Protein AF-A0A7C9KIZ2-F1 (afdb_monomer_lite)

Sequence (95 aa):
MSSETTQSSEGAKPTELSAKRAAQHVQPAAVALQRAWLSTAVSLAGAIKAGRPVKPETFQELHRLREQFEEMERARLALQNLDTAERKRRSSAKS

Radius of gyration: 22.91 Å; chains: 1; bounding box: 35×65×60 Å

Foldseek 3Di:
DDDDDPPPPPDDDPPPDQLVRVLVVLVVVLVVLVVVLVVLVVVVVVCVVVVHDDDPVSVVVSVVSVVVSVVSVVSSVVSVVRNVVVVVVVVVVVD

pLDDT: mean 82.51, std 18.29, range [37.06, 97.81]

Secondary structure (DSSP, 8-state):
------------------HHHHHHHHHHHHHHHHHHHHHHHHHHHHHHHTT----HHHHHHHHHHHHHHHHHHHHHHHHHHHHHHHHHHHHHTT-

Structure (mmCIF, N/CA/C/O backbone):
data_AF-A0A7C9KIZ2-F1
#
_entry.id   AF-A0A7C9KIZ2-F1
#
loop_
_atom_site.group_PDB
_atom_site.id
_atom_site.type_symbol
_atom_site.label_atom_id
_atom_site.label_alt_id
_atom_site.label_comp_id
_atom_site.label_asym_id
_atom_site.label_entity_id
_atom_site.label_seq_id
_atom_site.pdbx_PDB_ins_code
_atom_site.Cartn_x
_atom_site.Cartn_y
_atom_site.Cartn_z
_atom_site.occupancy
_atom_site.B_iso_or_equiv
_atom_site.auth_seq_id
_atom_site.auth_comp_id
_atom_site.auth_asym_id
_atom_site.auth_atom_id
_atom_site.pdbx_PDB_model_num
ATOM 1 N N . MET A 1 1 ? 15.381 -56.278 -13.765 1.00 43.84 1 MET A N 1
ATOM 2 C CA . MET A 1 1 ? 15.621 -55.264 -14.810 1.00 43.84 1 MET A CA 1
ATOM 3 C C . MET A 1 1 ? 14.815 -54.041 -14.425 1.00 43.84 1 MET A C 1
ATOM 5 O O . MET A 1 1 ? 13.596 -54.090 -14.490 1.00 43.84 1 MET A O 1
ATOM 9 N N . SER A 1 2 ? 15.494 -53.035 -13.880 1.00 43.06 2 SER A N 1
ATOM 10 C CA . SER A 1 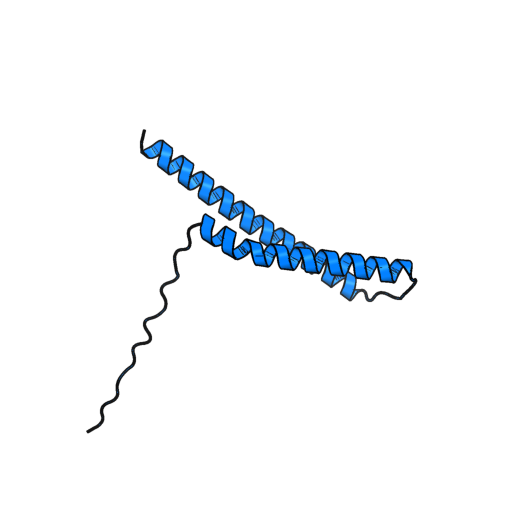2 ? 14.900 -51.808 -13.345 1.00 43.06 2 SER A CA 1
ATOM 11 C C . SER A 1 2 ? 14.868 -50.752 -14.444 1.00 43.06 2 SER A C 1
ATOM 13 O O . SER A 1 2 ? 15.904 -50.471 -15.041 1.00 43.06 2 SER A O 1
ATOM 15 N N . SER A 1 3 ? 13.701 -50.171 -14.708 1.00 48.62 3 SER A N 1
ATOM 16 C CA . SER A 1 3 ? 13.565 -48.989 -15.561 1.00 48.62 3 SER A CA 1
ATOM 17 C C . SER A 1 3 ? 13.242 -47.799 -14.670 1.00 48.62 3 SER A C 1
ATOM 19 O O . SER A 1 3 ? 12.085 -47.515 -14.373 1.00 48.62 3 SER A O 1
ATOM 21 N N . GLU A 1 4 ? 14.295 -47.136 -14.207 1.00 43.97 4 GLU A N 1
ATOM 22 C CA . GLU A 1 4 ? 14.221 -45.843 -13.537 1.00 43.97 4 GLU A CA 1
ATOM 23 C C . GLU A 1 4 ? 14.055 -44.777 -14.631 1.00 43.97 4 GLU A C 1
ATOM 25 O O . GLU A 1 4 ? 14.963 -44.527 -15.422 1.00 43.97 4 GLU A O 1
ATOM 30 N N . THR A 1 5 ? 12.848 -44.220 -14.757 1.00 52.06 5 THR A N 1
ATOM 31 C CA . THR A 1 5 ? 12.588 -43.082 -15.647 1.00 52.06 5 THR A CA 1
ATOM 32 C C . THR A 1 5 ? 12.915 -41.814 -14.876 1.00 52.06 5 THR A C 1
ATOM 34 O O . THR A 1 5 ? 12.111 -41.330 -14.082 1.00 52.06 5 THR A O 1
ATOM 37 N N . THR A 1 6 ? 14.112 -41.282 -15.101 1.00 45.62 6 THR A N 1
ATOM 38 C CA . THR A 1 6 ? 14.516 -39.961 -14.622 1.00 45.62 6 THR A CA 1
ATOM 39 C C . THR A 1 6 ? 13.682 -38.904 -15.341 1.00 45.62 6 THR A C 1
ATOM 41 O O . THR A 1 6 ? 13.946 -38.540 -16.486 1.00 45.62 6 THR A O 1
ATOM 44 N N . GLN A 1 7 ? 12.636 -38.424 -14.674 1.00 47.56 7 GLN A N 1
ATOM 45 C CA . GLN A 1 7 ? 11.854 -37.279 -15.113 1.00 47.56 7 GLN A CA 1
ATOM 46 C C . GLN A 1 7 ? 12.684 -36.015 -14.844 1.00 47.56 7 GLN A C 1
ATOM 48 O O . GLN A 1 7 ? 12.702 -35.483 -13.736 1.00 47.56 7 GLN A O 1
ATOM 53 N N . SER A 1 8 ? 13.429 -35.571 -15.859 1.00 43.59 8 SER A N 1
ATOM 54 C CA . SER A 1 8 ? 14.128 -34.285 -15.858 1.00 43.59 8 SER A CA 1
ATOM 55 C C . SER A 1 8 ? 13.121 -33.155 -15.647 1.00 43.59 8 SER A C 1
ATOM 57 O O . SER A 1 8 ? 12.403 -32.761 -16.562 1.00 43.59 8 SER A O 1
ATOM 59 N N . SER A 1 9 ? 13.072 -32.635 -14.422 1.00 42.97 9 SER A N 1
ATOM 60 C CA . SER A 1 9 ? 12.487 -31.336 -14.099 1.00 42.97 9 SER A CA 1
ATOM 61 C C . SER A 1 9 ? 13.317 -30.259 -14.799 1.00 42.97 9 SER A C 1
ATOM 63 O O . SER A 1 9 ? 14.295 -29.750 -14.249 1.00 42.97 9 SER A O 1
ATOM 65 N N . GLU A 1 10 ? 12.945 -29.944 -16.035 1.00 44.28 10 GLU A N 1
ATOM 66 C CA . GLU A 1 10 ? 13.463 -28.814 -16.795 1.00 44.28 10 GLU A CA 1
ATOM 67 C C . GLU A 1 10 ? 13.185 -27.530 -15.998 1.00 44.28 10 GLU A C 1
ATOM 69 O O . GLU A 1 10 ? 12.042 -27.104 -15.827 1.00 44.28 10 GLU A O 1
ATOM 74 N N . GLY A 1 11 ? 14.247 -26.970 -15.414 1.00 37.06 11 GLY A N 1
ATOM 75 C CA . GLY A 1 11 ? 14.185 -25.763 -14.605 1.00 37.06 11 GLY A CA 1
ATOM 76 C C . GLY A 1 11 ? 13.539 -24.631 -15.395 1.00 37.06 11 GLY A C 1
ATOM 77 O O . GLY A 1 11 ? 14.014 -24.264 -16.472 1.00 37.06 11 GLY A O 1
ATOM 78 N N . ALA A 1 12 ? 12.454 -24.078 -14.854 1.00 42.09 12 ALA A N 1
ATOM 79 C CA . ALA A 1 12 ? 11.801 -22.900 -15.397 1.00 42.09 12 ALA A CA 1
ATOM 80 C C . ALA A 1 12 ? 12.839 -21.778 -15.545 1.00 42.09 12 ALA A C 1
ATOM 82 O O . ALA A 1 12 ? 13.300 -21.201 -14.559 1.00 42.09 12 ALA A O 1
ATOM 83 N N . LYS A 1 13 ? 13.236 -21.482 -16.787 1.00 45.34 13 LYS A N 1
ATOM 84 C CA . LYS A 1 13 ? 14.074 -20.319 -17.085 1.00 45.34 13 LYS A CA 1
ATOM 85 C C . LYS A 1 13 ? 13.333 -19.072 -16.583 1.00 45.34 13 LYS A C 1
ATOM 87 O O . LYS A 1 13 ? 12.127 -18.969 -16.833 1.00 45.34 13 LYS A O 1
ATOM 92 N N . PRO A 1 14 ? 14.004 -18.133 -15.889 1.00 50.28 14 PRO A N 1
ATOM 93 C CA . PRO A 1 14 ? 13.371 -16.889 -15.478 1.00 50.28 14 PRO A CA 1
ATOM 94 C C . PRO A 1 14 ? 12.797 -16.222 -16.725 1.00 50.28 14 PRO A C 1
ATOM 96 O O . PRO A 1 14 ? 13.513 -15.934 -17.682 1.00 50.28 14 PRO A O 1
ATOM 99 N N . THR A 1 15 ? 11.475 -16.067 -16.757 1.00 58.34 15 THR A N 1
ATOM 100 C CA . THR A 1 15 ? 10.806 -15.403 -17.871 1.00 58.34 15 THR A CA 1
ATOM 101 C C . THR A 1 15 ? 11.265 -13.951 -17.856 1.00 58.34 15 THR A C 1
ATOM 103 O O . THR A 1 15 ? 10.900 -13.210 -16.944 1.00 58.34 15 THR A O 1
ATOM 106 N N . GLU A 1 16 ? 12.082 -13.546 -18.831 1.00 56.31 16 GLU A N 1
ATOM 107 C CA . GLU A 1 16 ? 12.411 -12.139 -19.057 1.00 56.31 16 GLU A CA 1
ATOM 108 C C . GLU A 1 16 ? 11.111 -11.387 -19.371 1.00 56.31 16 GLU A C 1
ATOM 110 O O . GLU A 1 16 ? 10.599 -11.368 -20.493 1.00 56.31 16 GLU A O 1
ATOM 115 N N . LEU A 1 17 ? 10.507 -10.815 -18.332 1.00 63.78 17 LEU A N 1
ATOM 116 C CA . LEU A 1 17 ? 9.347 -9.954 -18.459 1.00 63.78 17 LEU A CA 1
ATOM 117 C C . LEU A 1 17 ? 9.840 -8.582 -18.907 1.00 63.78 17 LEU A C 1
ATOM 119 O O . LEU A 1 17 ? 10.657 -7.957 -18.234 1.00 63.78 17 LEU A O 1
ATOM 123 N N . SER A 1 18 ? 9.307 -8.081 -20.022 1.00 77.12 18 SER A N 1
ATOM 124 C CA . SER A 1 18 ? 9.534 -6.686 -20.400 1.00 77.12 18 SER A CA 1
ATOM 125 C C . SER A 1 18 ? 9.064 -5.752 -19.283 1.00 77.12 18 SER A C 1
ATOM 127 O O . SER A 1 18 ? 8.088 -6.054 -18.586 1.00 77.12 18 SER A O 1
ATOM 129 N N . ALA A 1 19 ? 9.703 -4.588 -19.142 1.00 76.81 19 ALA A N 1
ATOM 130 C CA . ALA A 1 19 ? 9.383 -3.633 -18.079 1.00 76.81 19 ALA A CA 1
ATOM 131 C C . ALA A 1 19 ? 7.883 -3.265 -18.050 1.00 76.81 19 ALA A C 1
ATOM 133 O O . ALA A 1 19 ? 7.271 -3.172 -16.986 1.00 76.81 19 ALA A O 1
ATOM 134 N N . LYS A 1 20 ? 7.238 -3.190 -19.224 1.00 78.06 20 LYS A N 1
ATOM 135 C CA . LYS A 1 20 ? 5.784 -3.009 -19.346 1.00 78.06 20 LYS A CA 1
ATOM 136 C C . LYS A 1 20 ? 4.974 -4.149 -18.720 1.00 78.06 20 LYS A C 1
ATOM 138 O O . LYS A 1 20 ? 4.002 -3.877 -18.019 1.00 78.06 20 LYS A O 1
ATOM 143 N N . ARG A 1 21 ? 5.329 -5.411 -18.987 1.00 80.50 21 ARG A N 1
ATOM 144 C CA . ARG A 1 21 ? 4.624 -6.570 -18.413 1.00 80.50 21 ARG A CA 1
ATOM 145 C C . ARG A 1 21 ? 4.862 -6.655 -16.909 1.00 80.50 21 ARG A C 1
ATOM 147 O O . ARG A 1 21 ? 3.911 -6.863 -16.166 1.00 80.50 21 ARG A O 1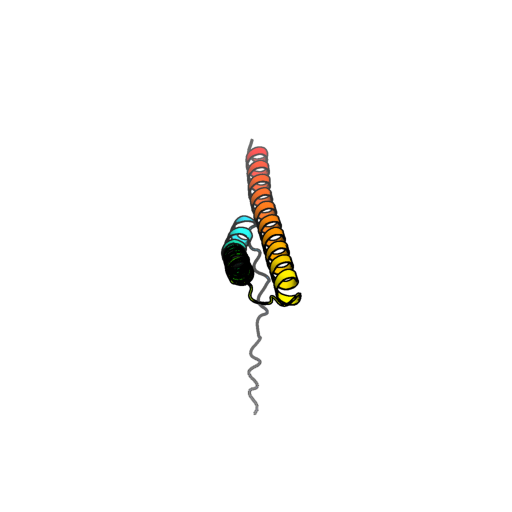
ATOM 154 N N . ALA A 1 22 ? 6.086 -6.400 -16.452 1.00 83.31 22 ALA A N 1
ATOM 155 C CA . ALA A 1 22 ? 6.393 -6.326 -15.027 1.00 83.31 22 ALA A CA 1
ATOM 156 C C . ALA A 1 22 ? 5.527 -5.267 -14.311 1.00 83.31 22 ALA A C 1
ATOM 158 O O . ALA A 1 22 ? 4.894 -5.575 -13.304 1.00 83.31 22 ALA A O 1
ATOM 159 N N . ALA A 1 23 ? 5.383 -4.061 -14.879 1.00 80.62 23 ALA A N 1
ATOM 160 C CA . ALA A 1 23 ? 4.516 -3.020 -14.316 1.00 80.62 23 ALA A CA 1
ATOM 161 C C . ALA A 1 23 ? 3.037 -3.450 -14.237 1.00 80.62 23 ALA A C 1
ATOM 163 O O . ALA A 1 23 ? 2.341 -3.116 -13.277 1.00 80.62 23 ALA A O 1
ATOM 164 N N . GLN A 1 24 ? 2.554 -4.213 -15.224 1.00 87.19 24 GLN A N 1
ATOM 165 C CA . GLN A 1 24 ? 1.190 -4.753 -15.231 1.00 87.19 24 GLN A CA 1
ATOM 166 C C . GLN A 1 24 ? 0.970 -5.816 -14.150 1.00 87.19 24 GLN A C 1
ATOM 168 O O . GLN A 1 24 ? -0.114 -5.865 -13.578 1.00 87.19 24 GLN A O 1
ATOM 173 N N . HIS A 1 25 ? 1.978 -6.632 -13.835 1.00 87.00 25 HIS A N 1
ATOM 174 C CA . HIS A 1 25 ? 1.894 -7.623 -12.756 1.00 87.00 25 HIS A CA 1
ATOM 175 C C . HIS A 1 25 ? 1.953 -6.994 -11.359 1.00 87.00 25 HIS A C 1
ATOM 177 O O . HIS A 1 25 ? 1.379 -7.534 -10.417 1.00 87.00 25 HIS A O 1
ATOM 183 N N . VAL A 1 26 ? 2.605 -5.839 -11.231 1.00 88.56 26 VAL A N 1
ATOM 184 C CA . VAL A 1 26 ? 2.718 -5.089 -9.973 1.00 88.56 26 VAL A CA 1
ATOM 185 C C . VAL A 1 26 ? 1.439 -4.300 -9.649 1.00 88.56 26 VAL A C 1
ATOM 187 O O . VAL A 1 26 ? 1.074 -4.147 -8.482 1.00 88.56 26 VAL A O 1
ATOM 190 N N . GLN A 1 27 ? 0.711 -3.836 -10.670 1.00 89.62 27 GLN A N 1
ATOM 191 C CA . GLN A 1 27 ? -0.474 -2.986 -10.501 1.00 89.62 27 GLN A CA 1
ATOM 192 C C . GLN A 1 27 ? -1.566 -3.582 -9.582 1.00 89.62 27 GLN A C 1
ATOM 194 O O . GLN A 1 27 ? -2.059 -2.842 -8.727 1.00 89.62 27 GLN A O 1
ATOM 199 N N . PRO A 1 28 ? -1.966 -4.868 -9.689 1.00 93.19 28 PRO A N 1
ATOM 200 C CA . PRO A 1 28 ? -2.986 -5.436 -8.807 1.00 93.19 28 PRO A CA 1
ATOM 201 C C . PRO A 1 28 ? -2.564 -5.436 -7.336 1.00 93.19 28 PRO A C 1
ATOM 203 O O . PRO A 1 28 ? -3.385 -5.148 -6.466 1.00 93.19 28 PRO A O 1
ATOM 206 N N . ALA A 1 29 ? -1.284 -5.706 -7.059 1.00 90.44 29 ALA A N 1
ATOM 207 C CA . ALA A 1 29 ? -0.742 -5.691 -5.704 1.00 90.44 29 ALA A CA 1
ATOM 208 C C . ALA A 1 29 ? -0.744 -4.272 -5.117 1.00 90.44 29 ALA A C 1
ATOM 210 O O . ALA A 1 29 ? -1.187 -4.081 -3.985 1.00 90.44 29 ALA A O 1
ATOM 211 N N . ALA A 1 30 ? -0.343 -3.266 -5.904 1.00 92.38 30 ALA A N 1
ATOM 212 C CA . ALA A 1 30 ? -0.407 -1.863 -5.493 1.00 92.38 30 ALA A CA 1
ATOM 213 C C . ALA A 1 30 ? -1.847 -1.430 -5.156 1.00 92.38 30 ALA A C 1
ATOM 215 O O . ALA A 1 30 ? -2.092 -0.825 -4.115 1.00 92.38 30 ALA A O 1
ATOM 216 N N . VAL A 1 31 ? -2.827 -1.816 -5.984 1.00 94.00 31 VAL A N 1
ATOM 217 C CA . VAL A 1 31 ? -4.251 -1.519 -5.738 1.00 94.00 31 VAL A CA 1
ATOM 218 C C . VAL A 1 31 ? -4.767 -2.218 -4.479 1.00 94.00 31 VAL A C 1
ATOM 220 O O . VAL A 1 31 ? -5.532 -1.624 -3.717 1.00 94.00 31 VAL A O 1
ATOM 223 N N . ALA A 1 32 ? -4.363 -3.466 -4.233 1.00 95.38 32 ALA A N 1
ATOM 224 C CA . ALA A 1 32 ? -4.743 -4.190 -3.022 1.00 95.38 32 ALA A CA 1
ATOM 225 C C . ALA A 1 32 ? -4.194 -3.505 -1.758 1.00 95.38 32 ALA A C 1
ATOM 227 O O . ALA A 1 32 ? -4.950 -3.282 -0.811 1.00 95.38 32 ALA A O 1
ATOM 228 N N . LEU A 1 33 ? -2.919 -3.100 -1.774 1.00 95.94 33 LEU A N 1
ATOM 229 C CA . LEU A 1 33 ? -2.283 -2.366 -0.675 1.00 95.94 33 LEU A CA 1
ATOM 230 C C . LEU A 1 33 ? -2.951 -1.010 -0.433 1.00 95.94 33 LEU A C 1
ATOM 232 O O . LEU A 1 33 ? -3.246 -0.671 0.710 1.00 95.94 33 LEU A O 1
ATOM 236 N N . GLN A 1 34 ? -3.280 -0.271 -1.496 1.00 96.56 34 GLN A N 1
ATOM 237 C CA . GLN A 1 34 ? -4.001 0.997 -1.391 1.00 96.56 34 GLN A CA 1
ATOM 238 C C . GLN A 1 34 ? -5.371 0.821 -0.722 1.00 96.56 34 GLN A C 1
ATOM 240 O O . GLN A 1 34 ? -5.741 1.590 0.164 1.00 96.56 34 GLN A O 1
ATOM 245 N N . ARG A 1 35 ? -6.135 -0.200 -1.129 1.00 96.94 35 ARG A N 1
ATOM 246 C CA . ARG A 1 35 ? -7.451 -0.491 -0.542 1.00 96.94 35 ARG A CA 1
ATOM 247 C C . ARG A 1 35 ? -7.338 -0.886 0.926 1.00 96.94 35 ARG A C 1
ATOM 249 O O . ARG A 1 35 ? -8.122 -0.393 1.733 1.00 96.94 35 ARG A O 1
ATOM 256 N N . ALA A 1 36 ? -6.370 -1.736 1.268 1.00 96.06 36 ALA A N 1
ATOM 257 C CA . ALA A 1 36 ? -6.113 -2.132 2.648 1.00 96.06 36 ALA A CA 1
ATOM 258 C C . ALA A 1 36 ? -5.753 -0.913 3.507 1.00 96.06 36 ALA A C 1
ATOM 260 O O . ALA A 1 36 ? -6.380 -0.683 4.538 1.00 96.06 36 ALA A O 1
ATOM 261 N N . TRP A 1 37 ? -4.827 -0.078 3.031 1.00 97.06 37 TRP A N 1
ATOM 262 C CA . TRP A 1 37 ? -4.428 1.157 3.701 1.00 97.06 37 TRP A CA 1
ATOM 263 C C . TRP A 1 37 ? -5.623 2.084 3.973 1.00 97.06 37 TRP A C 1
ATOM 265 O O . TRP A 1 37 ? -5.840 2.496 5.114 1.00 97.06 37 TRP A O 1
ATOM 275 N N . LEU A 1 38 ? -6.446 2.363 2.955 1.00 96.88 38 LEU A N 1
ATOM 276 C CA . LEU A 1 38 ? -7.626 3.223 3.096 1.00 96.88 38 LEU A CA 1
ATOM 277 C C . LEU A 1 38 ? -8.682 2.621 4.032 1.00 96.88 38 LEU A C 1
ATOM 279 O O . LEU A 1 38 ? -9.251 3.335 4.856 1.00 96.88 38 LEU A O 1
ATOM 283 N N . SER A 1 39 ? -8.926 1.313 3.944 1.00 96.56 39 SER A N 1
ATOM 284 C CA . SER A 1 39 ? -9.866 0.613 4.825 1.00 96.56 39 SER A CA 1
ATOM 285 C C . SER A 1 39 ? -9.437 0.703 6.292 1.00 96.56 39 SER A C 1
ATOM 287 O O . SER A 1 39 ? -10.256 1.004 7.167 1.00 96.56 39 SER A O 1
ATOM 289 N N . THR A 1 40 ? -8.146 0.502 6.569 1.00 95.94 40 THR A N 1
ATOM 290 C CA . THR A 1 40 ? -7.579 0.647 7.915 1.00 95.94 40 THR A CA 1
ATOM 291 C C . THR A 1 40 ? -7.686 2.092 8.402 1.00 95.94 40 THR A C 1
ATOM 293 O O . THR A 1 40 ? -8.109 2.316 9.536 1.00 95.94 40 THR A O 1
ATOM 296 N N . ALA A 1 41 ? -7.408 3.083 7.546 1.00 96.19 41 ALA A N 1
ATOM 297 C CA . ALA A 1 41 ? -7.533 4.503 7.888 1.00 96.19 41 ALA A CA 1
ATOM 298 C C . ALA A 1 41 ? -8.971 4.890 8.271 1.00 96.19 41 ALA A C 1
ATOM 300 O O . ALA A 1 41 ? -9.195 5.554 9.285 1.00 96.19 41 ALA A O 1
ATOM 301 N N . VAL A 1 42 ? -9.958 4.446 7.487 1.00 96.69 42 VAL A N 1
ATOM 302 C CA . VAL A 1 42 ? -11.382 4.706 7.750 1.00 96.69 42 VAL A CA 1
ATOM 303 C C . VAL A 1 42 ? -11.832 4.024 9.040 1.00 96.69 42 VAL A C 1
ATOM 305 O O . VAL A 1 42 ? -12.509 4.643 9.862 1.00 96.69 42 VAL A O 1
ATOM 308 N N . SER A 1 43 ? -11.427 2.770 9.252 1.00 94.94 43 SER A N 1
ATOM 309 C CA . SER A 1 43 ? -11.760 2.016 10.467 1.00 94.94 43 SER A CA 1
ATOM 310 C C . SER A 1 43 ? -11.199 2.696 11.717 1.00 94.94 43 SER A C 1
ATOM 312 O O . SER A 1 43 ? -11.901 2.855 12.718 1.00 94.94 43 SER A O 1
ATOM 314 N N . LEU A 1 44 ? -9.954 3.165 11.630 1.00 95.69 44 LEU A N 1
ATOM 315 C CA . LEU A 1 44 ? -9.278 3.915 12.678 1.00 95.69 44 LEU A CA 1
ATOM 316 C C . LEU A 1 44 ? -9.995 5.236 12.989 1.00 95.69 44 LEU A C 1
ATOM 318 O O . LEU A 1 44 ? -10.308 5.508 14.148 1.00 95.69 44 LEU A O 1
ATOM 322 N N . ALA A 1 45 ? -10.320 6.028 11.966 1.00 95.25 45 ALA A N 1
ATOM 323 C CA . ALA A 1 45 ? -11.066 7.274 12.131 1.00 95.25 45 ALA A CA 1
ATOM 324 C C . ALA A 1 45 ? -12.446 7.034 12.770 1.00 95.25 45 ALA A C 1
ATOM 326 O O . ALA A 1 45 ? -12.868 7.783 13.652 1.00 95.25 45 ALA A O 1
ATOM 327 N N . GLY A 1 46 ? -13.130 5.955 12.376 1.00 96.69 46 GLY A N 1
ATOM 328 C CA . GLY A 1 46 ? -14.396 5.536 12.973 1.00 96.69 46 GLY A CA 1
ATOM 329 C C . GLY A 1 46 ? -14.269 5.138 14.447 1.00 96.69 46 GLY A C 1
ATOM 330 O O . GLY A 1 46 ? -15.156 5.448 15.243 1.00 96.69 46 GLY A O 1
ATOM 331 N N . ALA A 1 47 ? -13.174 4.481 14.838 1.00 94.69 47 ALA A N 1
ATOM 332 C CA . ALA A 1 47 ? -12.899 4.148 16.234 1.00 94.69 47 ALA A CA 1
ATOM 333 C C . ALA A 1 47 ? -12.633 5.405 17.078 1.00 94.69 47 ALA A C 1
ATOM 335 O O . ALA A 1 47 ? -13.266 5.567 18.122 1.00 94.69 47 ALA A O 1
ATOM 336 N N . ILE A 1 48 ? -11.794 6.321 16.579 1.00 94.75 48 ILE A N 1
ATOM 337 C CA . ILE A 1 48 ? -11.479 7.602 17.232 1.00 94.75 48 ILE A CA 1
ATOM 338 C C . ILE A 1 48 ? -12.748 8.440 17.416 1.00 94.75 48 ILE A C 1
ATOM 340 O O . ILE A 1 48 ? -13.030 8.900 18.519 1.00 94.75 48 ILE A O 1
ATOM 344 N N . LYS A 1 49 ? -13.562 8.585 16.362 1.00 96.81 49 LYS A N 1
ATOM 345 C CA . LYS A 1 49 ? -14.828 9.331 16.419 1.00 96.81 49 LYS A CA 1
ATOM 346 C C . LYS A 1 49 ? -15.806 8.749 17.444 1.00 96.81 49 LYS A C 1
ATOM 348 O O . LYS A 1 49 ? -16.548 9.496 18.070 1.00 96.81 49 LYS A O 1
ATOM 353 N N . ALA A 1 50 ? -15.815 7.428 17.608 1.00 96.56 50 ALA A N 1
ATOM 354 C CA . ALA A 1 50 ? -16.666 6.737 18.572 1.00 96.56 50 ALA A CA 1
ATOM 355 C C . ALA A 1 50 ? -16.099 6.735 20.007 1.00 96.56 50 ALA A C 1
ATOM 357 O O . ALA A 1 50 ? -16.692 6.104 20.877 1.00 96.56 50 ALA A O 1
ATOM 358 N N . GLY A 1 51 ? -14.943 7.367 20.256 1.00 95.25 51 GLY A N 1
ATOM 359 C CA . GLY A 1 51 ? -14.268 7.341 21.558 1.00 95.25 51 GLY A CA 1
ATOM 360 C C . GLY A 1 51 ? -13.764 5.952 21.962 1.00 95.25 51 GLY A C 1
ATOM 361 O O . GLY A 1 51 ? -13.510 5.706 23.139 1.00 95.25 51 GLY A O 1
ATOM 362 N N . ARG A 1 52 ? -13.645 5.018 21.008 1.00 95.31 52 ARG A N 1
ATOM 363 C CA . ARG A 1 52 ? -13.162 3.665 21.287 1.00 95.31 52 ARG A CA 1
ATOM 364 C C . ARG A 1 52 ? -11.640 3.672 21.404 1.00 95.31 52 ARG A C 1
ATOM 366 O O . ARG A 1 52 ? -10.979 4.325 20.593 1.00 95.31 52 ARG A O 1
ATOM 373 N N . PRO A 1 53 ? -11.071 2.925 22.364 1.00 92.25 53 PRO A N 1
ATOM 374 C CA . PRO A 1 53 ? -9.629 2.812 22.480 1.00 92.25 53 PRO A CA 1
ATOM 375 C C . PRO A 1 53 ? -9.061 2.150 21.225 1.00 92.25 53 PRO A C 1
ATOM 377 O O . PRO A 1 53 ? -9.563 1.124 20.757 1.00 92.25 53 P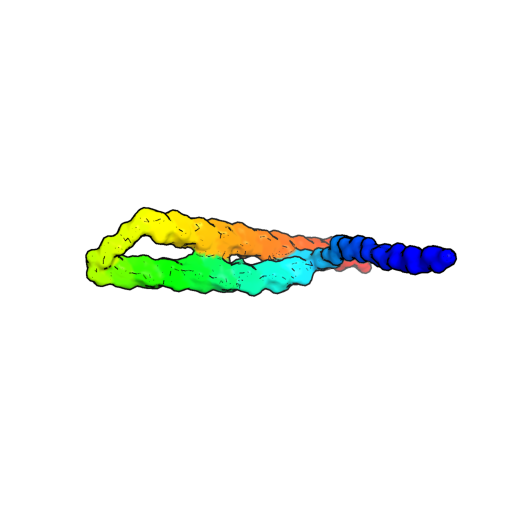RO A O 1
ATOM 380 N N . VAL A 1 54 ? -8.000 2.745 20.690 1.00 92.94 54 VAL A N 1
ATOM 381 C CA . VAL A 1 54 ? -7.251 2.210 19.556 1.00 92.94 54 VAL A CA 1
ATOM 382 C C . VAL A 1 54 ? -5.903 1.726 20.062 1.00 92.94 54 VAL A C 1
ATOM 384 O O . VAL A 1 54 ? -5.211 2.427 20.797 1.00 92.94 54 VAL A O 1
ATOM 387 N N . LYS A 1 55 ? -5.534 0.521 19.643 1.00 94.00 55 LYS A N 1
ATOM 388 C CA . LYS A 1 55 ? -4.232 -0.068 19.923 1.00 94.00 55 LYS A CA 1
ATOM 389 C C . LYS A 1 55 ? -3.115 0.638 19.126 1.00 94.00 55 LYS A C 1
ATOM 391 O O . LYS A 1 55 ? -3.326 0.925 17.944 1.00 94.00 55 LYS A O 1
ATOM 396 N N . PRO A 1 56 ? -1.934 0.907 19.714 1.00 92.75 56 PRO A N 1
ATOM 397 C CA . PRO A 1 56 ? -0.800 1.501 18.995 1.00 92.75 56 PRO A CA 1
ATOM 398 C C . PRO A 1 56 ? -0.403 0.733 17.727 1.00 92.75 56 PRO A C 1
ATOM 400 O O . PRO A 1 56 ? -0.034 1.336 16.719 1.00 92.75 56 PRO A O 1
ATOM 403 N N . GLU A 1 57 ? -0.544 -0.591 17.745 1.00 94.19 57 GLU A N 1
ATOM 404 C CA . GLU A 1 57 ? -0.232 -1.484 16.629 1.00 94.19 57 GLU A CA 1
ATOM 405 C C . GLU A 1 57 ? -1.068 -1.162 15.381 1.00 94.19 57 GLU A C 1
ATOM 407 O O . GLU A 1 57 ? -0.570 -1.287 14.267 1.00 94.19 57 GLU A O 1
ATOM 412 N N . THR A 1 58 ? -2.298 -0.657 15.540 1.00 92.62 58 THR A N 1
ATOM 413 C CA . THR A 1 58 ? -3.152 -0.247 14.413 1.00 92.62 58 THR A CA 1
ATOM 414 C C . THR A 1 58 ? -2.550 0.934 13.643 1.00 92.62 58 THR A C 1
ATOM 416 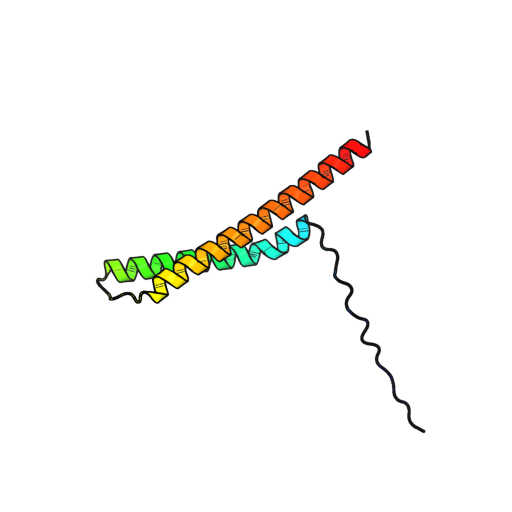O O . THR A 1 58 ? -2.652 1.001 12.419 1.00 92.62 58 THR A O 1
ATOM 419 N N . PHE A 1 59 ? -1.895 1.871 14.338 1.00 94.06 59 PHE A N 1
ATOM 420 C CA . PHE A 1 59 ? -1.200 2.990 13.693 1.00 94.06 59 PHE A CA 1
ATOM 421 C C . PHE A 1 59 ? 0.076 2.523 12.986 1.00 94.06 59 PHE A C 1
ATOM 423 O O . PHE A 1 59 ? 0.378 2.996 11.890 1.00 94.06 59 PHE A O 1
ATOM 430 N N . GLN A 1 60 ? 0.802 1.574 13.584 1.00 95.81 60 GLN A N 1
ATOM 431 C CA . GLN A 1 60 ? 1.984 0.968 12.965 1.00 95.81 60 GLN A CA 1
ATOM 432 C C . GLN A 1 60 ? 1.612 0.182 11.703 1.00 95.81 60 GLN A C 1
ATOM 434 O O . GLN A 1 60 ? 2.279 0.307 10.679 1.00 95.81 60 GLN A O 1
ATOM 439 N N . GLU A 1 61 ? 0.521 -0.582 11.744 1.00 94.19 61 GLU A N 1
ATOM 440 C CA . GLU A 1 61 ? -0.008 -1.298 10.585 1.00 94.19 61 GLU A CA 1
ATOM 441 C C . GLU A 1 61 ? -0.424 -0.332 9.473 1.00 94.19 61 GLU A C 1
ATOM 443 O O . GLU A 1 61 ? -0.064 -0.536 8.313 1.00 94.19 61 GLU A O 1
ATOM 448 N N . LEU A 1 62 ? -1.106 0.765 9.821 1.00 96.44 62 LEU A N 1
ATOM 449 C CA . LEU A 1 62 ? -1.460 1.807 8.860 1.00 96.44 62 LEU A CA 1
ATOM 450 C C . LEU A 1 62 ? -0.219 2.405 8.180 1.00 96.44 62 LEU A C 1
ATOM 452 O O . LEU A 1 62 ? -0.218 2.591 6.962 1.00 96.44 62 LEU A O 1
ATOM 456 N N . HIS A 1 63 ? 0.831 2.689 8.955 1.00 96.25 63 HIS A N 1
ATOM 457 C CA . HIS A 1 63 ? 2.095 3.205 8.433 1.00 96.25 63 HIS A CA 1
ATOM 458 C C . HIS A 1 63 ? 2.764 2.199 7.495 1.00 96.25 63 HIS A C 1
ATOM 460 O O . HIS A 1 63 ? 3.117 2.538 6.368 1.00 96.25 63 HIS A O 1
ATOM 466 N N . ARG A 1 64 ? 2.849 0.937 7.920 1.00 97.25 64 ARG A N 1
ATOM 467 C CA . ARG A 1 64 ? 3.441 -0.146 7.134 1.00 97.25 64 ARG A CA 1
ATOM 468 C C . ARG A 1 64 ? 2.716 -0.356 5.805 1.00 97.25 64 ARG A C 1
ATOM 470 O O . ARG A 1 64 ? 3.369 -0.498 4.776 1.00 97.25 64 ARG A O 1
ATOM 477 N N . LEU A 1 65 ? 1.381 -0.367 5.805 1.00 96.62 65 LEU A N 1
ATOM 478 C CA . LEU A 1 65 ? 0.585 -0.510 4.580 1.00 96.62 65 LEU A CA 1
ATOM 479 C C . LEU A 1 65 ? 0.835 0.647 3.609 1.00 96.62 65 LEU A C 1
ATOM 481 O O . LEU A 1 65 ? 0.951 0.423 2.403 1.00 96.62 65 LEU A O 1
ATOM 485 N N . ARG A 1 66 ? 0.960 1.871 4.134 1.00 97.25 66 ARG A N 1
ATOM 486 C CA . ARG A 1 66 ? 1.303 3.050 3.337 1.00 97.25 66 ARG A CA 1
ATOM 487 C C . ARG A 1 66 ? 2.688 2.916 2.704 1.00 97.25 66 ARG A C 1
ATOM 489 O O . ARG A 1 66 ? 2.804 3.104 1.499 1.00 97.25 66 ARG A O 1
ATOM 496 N N . GLU A 1 67 ? 3.709 2.568 3.482 1.00 97.81 67 GLU A N 1
ATOM 497 C CA . GLU A 1 67 ? 5.081 2.401 2.978 1.00 97.81 67 GLU A CA 1
ATOM 498 C C . GLU A 1 67 ? 5.161 1.317 1.900 1.00 97.81 67 GLU A C 1
ATOM 500 O O . GLU A 1 67 ? 5.783 1.515 0.858 1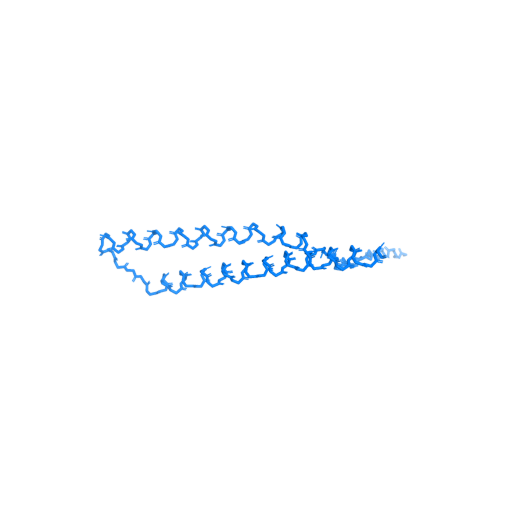.00 97.81 67 GLU A O 1
ATOM 505 N N . GLN A 1 68 ? 4.484 0.186 2.116 1.00 96.69 68 GLN A N 1
ATOM 506 C CA . GLN A 1 68 ? 4.420 -0.897 1.136 1.00 96.69 68 GLN A CA 1
ATOM 507 C C . GLN A 1 68 ? 3.735 -0.456 -0.159 1.00 96.69 68 GLN A C 1
ATOM 509 O O . GLN A 1 68 ? 4.202 -0.794 -1.246 1.00 96.69 68 GLN A O 1
ATOM 514 N N . PHE A 1 69 ? 2.638 0.298 -0.059 1.00 96.62 69 PHE A N 1
ATOM 515 C CA . PHE A 1 69 ? 1.962 0.864 -1.221 1.00 96.62 69 PHE A CA 1
ATOM 516 C C . PHE A 1 69 ? 2.861 1.850 -1.980 1.00 96.62 69 PHE A C 1
ATOM 518 O O . PHE A 1 69 ? 3.003 1.726 -3.195 1.00 96.62 69 PHE A O 1
ATOM 525 N N . GLU A 1 70 ? 3.488 2.795 -1.276 1.00 95.88 70 GLU A N 1
ATOM 526 C CA . GLU A 1 70 ? 4.374 3.798 -1.875 1.00 95.88 70 GLU A CA 1
ATOM 527 C C . GLU A 1 70 ? 5.568 3.142 -2.578 1.00 95.88 70 GLU A C 1
ATOM 529 O O . GLU A 1 70 ? 5.897 3.514 -3.704 1.00 95.88 70 GLU A O 1
ATOM 534 N N . GLU A 1 71 ? 6.178 2.124 -1.969 1.00 96.25 71 GLU A N 1
ATOM 535 C CA . GLU A 1 71 ? 7.268 1.368 -2.589 1.00 96.25 71 GLU A CA 1
ATOM 536 C C . GLU A 1 71 ? 6.812 0.639 -3.855 1.00 96.25 71 GLU A C 1
ATOM 538 O O . GLU A 1 71 ? 7.477 0.697 -4.892 1.00 96.25 71 GLU A O 1
ATOM 543 N N . MET A 1 72 ? 5.637 0.011 -3.806 1.00 93.81 72 MET A N 1
ATOM 544 C CA . MET A 1 72 ? 5.076 -0.695 -4.953 1.00 93.81 72 MET A CA 1
ATOM 545 C C . MET A 1 72 ? 4.757 0.260 -6.112 1.00 93.81 72 MET A C 1
ATOM 547 O O . MET A 1 72 ? 5.040 -0.046 -7.272 1.00 93.81 72 MET A O 1
ATOM 551 N N . GLU A 1 73 ? 4.214 1.442 -5.812 1.00 93.69 73 GLU A N 1
ATOM 552 C CA . GLU A 1 73 ? 3.970 2.482 -6.813 1.00 93.69 73 GLU A CA 1
ATOM 553 C C . GLU A 1 73 ? 5.275 3.052 -7.381 1.00 93.69 73 GLU A C 1
ATOM 555 O O . GLU A 1 73 ? 5.374 3.234 -8.596 1.00 93.69 73 GLU A O 1
ATOM 560 N N . ARG A 1 74 ? 6.310 3.266 -6.554 1.00 94.06 74 ARG A N 1
ATOM 561 C CA . ARG A 1 74 ? 7.643 3.666 -7.038 1.00 94.06 74 ARG A CA 1
ATOM 562 C C . ARG A 1 74 ? 8.216 2.638 -8.008 1.00 94.06 74 ARG A C 1
ATOM 564 O O . ARG A 1 74 ? 8.658 3.015 -9.095 1.00 94.06 74 ARG A O 1
ATOM 571 N N . ALA A 1 75 ? 8.160 1.353 -7.660 1.00 91.69 75 ALA A N 1
ATOM 572 C CA . ALA A 1 75 ? 8.614 0.271 -8.528 1.00 91.69 75 ALA A CA 1
ATOM 573 C C . ALA A 1 75 ? 7.827 0.240 -9.847 1.00 91.69 75 ALA A C 1
ATOM 575 O O . ALA A 1 75 ? 8.412 0.155 -10.930 1.00 91.69 75 ALA A O 1
ATOM 576 N N . ARG A 1 76 ? 6.499 0.391 -9.782 1.00 91.69 76 ARG A N 1
ATOM 577 C CA . ARG A 1 76 ? 5.636 0.449 -10.967 1.00 91.69 76 ARG A CA 1
ATOM 578 C C . ARG A 1 76 ? 6.004 1.608 -11.895 1.00 91.69 76 ARG A C 1
ATOM 580 O O . ARG A 1 76 ? 6.135 1.403 -13.102 1.00 91.69 76 ARG A O 1
ATOM 587 N N . LEU A 1 77 ? 6.182 2.808 -11.348 1.00 90.81 77 LEU A N 1
ATOM 588 C CA . LEU A 1 77 ? 6.557 3.998 -12.114 1.00 90.81 77 LEU A CA 1
ATOM 589 C C . LEU A 1 77 ? 7.956 3.857 -12.726 1.00 90.81 77 LEU A C 1
ATOM 591 O O . LEU A 1 77 ? 8.149 4.196 -13.894 1.00 90.81 77 LEU A O 1
ATOM 595 N N . ALA A 1 78 ? 8.918 3.297 -11.988 1.00 90.56 78 ALA A N 1
ATOM 596 C CA . ALA A 1 78 ? 10.256 3.020 -12.505 1.00 90.56 78 ALA A CA 1
ATOM 597 C C . ALA A 1 78 ? 10.212 2.075 -13.719 1.00 90.56 78 ALA A C 1
ATOM 599 O O . ALA A 1 78 ? 10.839 2.351 -14.743 1.00 90.56 78 ALA A O 1
ATOM 600 N N . LEU A 1 79 ? 9.405 1.012 -13.654 1.00 89.38 79 LEU A N 1
ATOM 601 C CA . LEU A 1 79 ? 9.209 0.075 -14.764 1.00 89.38 79 LEU A CA 1
ATOM 602 C C . LEU A 1 79 ? 8.552 0.734 -15.990 1.00 89.38 79 LEU A C 1
ATOM 604 O O . LEU A 1 79 ? 8.954 0.477 -17.126 1.00 89.38 79 LEU A O 1
ATOM 608 N N . GLN A 1 80 ? 7.579 1.625 -15.788 1.00 88.44 80 GLN A N 1
ATOM 609 C CA . GLN A 1 80 ? 6.975 2.392 -16.887 1.00 88.44 80 GLN A CA 1
ATOM 610 C C . GLN A 1 80 ? 7.975 3.357 -17.545 1.00 88.44 80 GLN A C 1
ATOM 612 O O . GLN A 1 80 ? 8.002 3.498 -18.774 1.00 88.44 80 GLN A O 1
ATOM 617 N N . ASN A 1 81 ? 8.828 3.993 -16.741 1.00 88.75 81 ASN A N 1
ATOM 618 C CA . ASN A 1 81 ? 9.876 4.883 -17.232 1.00 88.75 81 ASN A CA 1
ATOM 619 C C . ASN A 1 81 ? 10.937 4.121 -18.038 1.00 88.75 81 ASN A C 1
ATOM 621 O O . ASN A 1 81 ? 11.367 4.612 -19.083 1.00 88.75 81 ASN A O 1
ATOM 625 N N . LEU A 1 82 ? 11.306 2.909 -17.609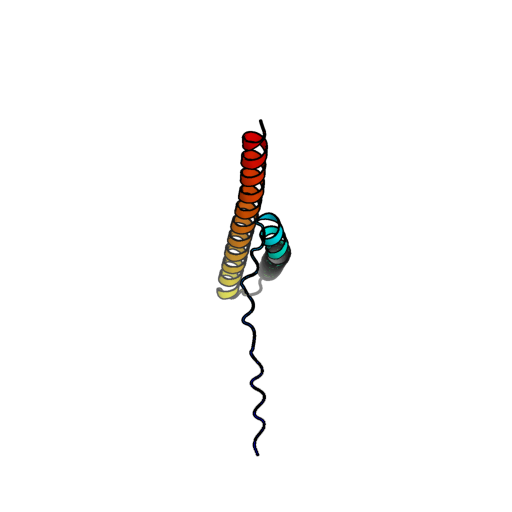 1.00 88.19 82 LEU A N 1
ATOM 626 C CA . LEU A 1 82 ? 12.210 2.027 -18.355 1.00 88.19 82 LEU A CA 1
ATOM 627 C C . LEU A 1 82 ? 11.637 1.636 -19.724 1.00 88.19 82 LEU A C 1
ATOM 629 O O . LEU A 1 82 ? 12.316 1.836 -20.729 1.00 88.19 82 LEU A O 1
ATOM 633 N N . ASP A 1 83 ? 10.377 1.186 -19.801 1.00 86.19 83 ASP A N 1
ATOM 634 C CA . ASP A 1 83 ? 9.715 0.878 -21.088 1.00 86.19 83 ASP A CA 1
ATOM 635 C C . ASP A 1 83 ? 9.710 2.101 -22.023 1.00 86.19 83 ASP A C 1
ATOM 637 O O . ASP A 1 83 ? 9.969 1.994 -23.223 1.00 86.19 83 ASP A O 1
ATOM 641 N N . THR A 1 84 ? 9.471 3.295 -21.477 1.00 85.31 84 THR A N 1
ATOM 642 C CA . THR A 1 84 ? 9.493 4.540 -22.258 1.00 85.31 84 THR A CA 1
ATOM 643 C C . THR A 1 84 ? 10.899 4.873 -22.766 1.00 85.31 84 THR A C 1
ATOM 645 O O . THR A 1 84 ? 11.065 5.258 -23.928 1.00 85.31 84 THR A O 1
ATOM 648 N N . ALA A 1 85 ? 11.921 4.717 -21.922 1.00 86.19 85 ALA A N 1
ATOM 649 C CA . ALA A 1 85 ? 13.313 4.958 -22.286 1.00 86.19 85 ALA A CA 1
ATOM 650 C C . ALA A 1 85 ? 13.804 3.971 -23.360 1.00 86.19 85 ALA A C 1
ATOM 652 O O . ALA A 1 85 ? 14.446 4.386 -24.327 1.00 86.19 85 ALA A O 1
ATOM 653 N N . GLU A 1 86 ? 13.451 2.689 -23.247 1.00 84.94 86 GLU A N 1
ATOM 654 C CA . GLU A 1 86 ? 13.760 1.665 -24.251 1.00 84.94 86 GLU A CA 1
ATOM 655 C C . GLU A 1 86 ? 13.132 1.984 -25.610 1.00 84.94 86 GLU A C 1
ATOM 657 O O . GLU A 1 86 ? 13.798 1.880 -26.645 1.00 84.94 86 GLU A O 1
ATOM 662 N N . ARG A 1 87 ? 11.870 2.431 -25.628 1.00 82.44 87 ARG A N 1
ATOM 663 C CA . ARG A 1 87 ? 11.200 2.847 -26.870 1.00 82.44 87 ARG A CA 1
ATOM 664 C C . ARG A 1 87 ? 11.899 4.025 -27.532 1.00 82.44 87 ARG A C 1
ATOM 666 O O . ARG A 1 87 ? 12.138 3.965 -28.735 1.00 82.44 87 ARG A O 1
ATOM 673 N N . LYS A 1 88 ? 12.273 5.050 -26.756 1.00 86.62 88 LYS A N 1
ATOM 674 C CA . LYS A 1 88 ? 13.005 6.222 -27.267 1.00 86.62 88 LYS A CA 1
ATOM 675 C C . LYS A 1 88 ? 14.354 5.832 -27.879 1.00 86.62 88 LYS A C 1
ATOM 677 O O . LYS A 1 88 ? 14.668 6.277 -28.979 1.00 86.62 88 LYS A O 1
ATOM 682 N N . ARG A 1 89 ? 15.117 4.956 -27.212 1.00 82.56 89 ARG A N 1
ATOM 683 C CA . ARG A 1 89 ? 16.402 4.443 -27.729 1.00 82.56 89 ARG A CA 1
ATOM 684 C C . ARG A 1 89 ? 16.231 3.659 -29.031 1.00 82.56 89 ARG A C 1
ATOM 686 O O . ARG A 1 89 ? 17.021 3.809 -29.957 1.00 82.56 89 ARG A O 1
ATOM 693 N N . ARG A 1 90 ? 15.184 2.835 -29.126 1.00 79.62 90 ARG A N 1
ATOM 694 C CA . ARG A 1 90 ? 14.876 2.066 -30.341 1.00 79.62 90 ARG A CA 1
ATOM 695 C C . ARG A 1 90 ? 14.452 2.945 -31.515 1.00 79.62 90 ARG A C 1
ATOM 697 O O . ARG A 1 90 ? 14.792 2.613 -32.646 1.00 79.62 90 ARG A O 1
ATOM 704 N N . SER A 1 91 ? 13.721 4.034 -31.270 1.00 77.31 91 SER A N 1
ATOM 705 C CA . SER A 1 91 ? 13.357 4.979 -32.332 1.00 77.31 91 SER A CA 1
ATOM 706 C C . SER A 1 91 ? 14.554 5.786 -32.827 1.00 77.31 91 SER A C 1
ATOM 708 O O . SER A 1 91 ? 14.670 5.981 -34.028 1.00 77.31 91 SER A O 1
ATOM 710 N N . SER A 1 92 ? 15.471 6.197 -31.942 1.00 73.88 92 SER A N 1
ATOM 711 C CA . SER A 1 92 ? 16.664 6.960 -32.338 1.00 73.88 92 SER A CA 1
ATOM 712 C C . SER A 1 92 ? 17.722 6.119 -33.054 1.00 73.88 92 SER A C 1
ATOM 714 O O . SER A 1 92 ? 18.512 6.669 -33.800 1.00 73.88 92 SER A O 1
ATOM 716 N N . ALA A 1 93 ? 17.755 4.801 -32.833 1.00 67.50 93 ALA A N 1
ATOM 717 C CA . ALA A 1 93 ? 18.681 3.886 -33.512 1.00 67.50 93 ALA A CA 1
ATOM 718 C C . ALA A 1 93 ? 18.219 3.458 -34.921 1.00 67.50 93 ALA A C 1
ATOM 720 O O . ALA A 1 93 ? 18.938 2.739 -35.608 1.00 67.50 93 ALA A O 1
ATOM 721 N N . LYS A 1 94 ? 16.997 3.830 -35.323 1.00 58.66 94 LYS A N 1
ATOM 722 C CA . LYS A 1 94 ? 16.418 3.544 -36.648 1.00 58.66 94 LYS A CA 1
ATOM 723 C C . LYS A 1 94 ? 16.421 4.753 -37.594 1.00 58.66 94 LYS A C 1
ATOM 725 O O . LYS A 1 94 ? 15.995 4.597 -38.736 1.00 58.66 94 LYS A O 1
ATOM 730 N N . SER A 1 95 ? 16.844 5.921 -37.110 1.00 52.91 95 SER A N 1
ATOM 731 C CA . SER A 1 95 ? 17.047 7.157 -37.879 1.00 52.91 95 SER A CA 1
ATOM 732 C C . SER A 1 95 ? 18.524 7.350 -38.178 1.00 52.91 95 SER A C 1
ATOM 734 O O . SER A 1 95 ? 18.802 7.911 -39.256 1.00 52.91 95 SER A O 1
#